Protein AF-A0A5K0Y854-F1 (afdb_monomer_lite)

Secondary structure (DSSP, 8-state):
-HHHHT--TTSTT-BTTB-HHHHHHHHHTT-GGGTS-HHHHHHHH------S--S--TTSHHHHHHHHHHHHHHHHHHHHHH----GGGG--

Radius of gyration: 17.15 Å; chains: 1; bounding box: 43×22×44 Å

Organism: NCBI:txid210225

InterPro domains:
  IPR052451 Serine/threonine kinase-like [PTHR48008] (1-91)

Sequence (92 aa):
LEVFTRRKPTNESFNGDFTLRQWVAEAFLLAISDVIDSHLLKQNNCETVSDHDDEGHLLKKNNSGTVLNELLVMIMETGMSCSTKAPTERMA

Foldseek 3Di:
DCVQQVDDQPPPCADDPRTPLNVCVVCLVPPNVVRGPVVLLCVLVDDPPPPDDDPDPPVPNPVSSVVSVVVVNVVSVVVSVPPDDRPVVVVD

Structure (mmCIF, N/CA/C/O backbone):
data_AF-A0A5K0Y854-F1
#
_entry.id   AF-A0A5K0Y854-F1
#
loop_
_atom_site.group_PDB
_atom_site.id
_atom_site.type_symbol
_atom_site.label_atom_id
_atom_site.label_alt_id
_atom_site.label_comp_id
_atom_site.label_asym_id
_atom_site.label_entity_id
_atom_site.label_seq_id
_atom_site.pdbx_PDB_ins_code
_atom_site.Cartn_x
_atom_site.Cartn_y
_atom_site.Cartn_z
_atom_site.occupancy
_atom_site.B_iso_or_equiv
_atom_site.auth_seq_id
_atom_site.auth_comp_id
_atom_site.auth_asym_id
_atom_site.auth_atom_id
_atom_site.pdbx_PDB_model_num
ATOM 1 N N . LEU A 1 1 ? 0.160 6.264 1.967 1.00 89.38 1 LEU A N 1
ATOM 2 C CA . LEU A 1 1 ? -0.253 4.850 1.787 1.00 89.38 1 LEU A CA 1
ATOM 3 C C . LEU A 1 1 ? -1.239 4.679 0.630 1.00 89.38 1 LEU A C 1
ATOM 5 O O . LEU A 1 1 ? -0.945 3.935 -0.291 1.00 89.38 1 LEU A O 1
ATOM 9 N N . GLU A 1 2 ? -2.365 5.395 0.620 1.00 91.69 2 GLU A N 1
ATOM 10 C CA . GLU A 1 2 ? -3.441 5.246 -0.385 1.00 91.69 2 GLU A CA 1
ATOM 11 C C . GLU A 1 2 ? -2.964 5.412 -1.842 1.00 91.69 2 GLU A C 1
ATOM 13 O O . GLU A 1 2 ? -3.257 4.579 -2.694 1.00 91.69 2 GLU A O 1
ATOM 18 N N . VAL A 1 3 ? -2.156 6.443 -2.115 1.00 91.12 3 VAL A N 1
ATOM 19 C CA . VAL A 1 3 ? -1.580 6.710 -3.448 1.00 91.12 3 VAL A CA 1
ATOM 20 C C . VAL A 1 3 ? -0.655 5.580 -3.908 1.00 91.12 3 VAL A C 1
ATOM 22 O O . VAL A 1 3 ? -0.769 5.107 -5.033 1.00 91.12 3 VAL A O 1
ATOM 25 N N . PHE A 1 4 ? 0.233 5.123 -3.025 1.00 90.12 4 PHE A N 1
ATOM 26 C CA . PHE A 1 4 ? 1.262 4.132 -3.353 1.00 90.12 4 PHE A CA 1
ATOM 27 C C . PHE A 1 4 ? 0.716 2.711 -3.462 1.00 90.12 4 PHE A C 1
ATOM 29 O O . PHE A 1 4 ? 1.310 1.887 -4.142 1.00 90.12 4 PHE A O 1
ATOM 36 N N . THR A 1 5 ? -0.414 2.434 -2.814 1.00 91.25 5 THR A N 1
ATOM 37 C CA . THR A 1 5 ? -1.087 1.128 -2.857 1.00 91.25 5 THR A CA 1
ATOM 38 C C . THR A 1 5 ? -2.241 1.077 -3.858 1.00 91.25 5 THR A C 1
ATOM 40 O O . THR A 1 5 ? -2.800 0.012 -4.106 1.00 91.25 5 THR A O 1
ATOM 43 N N . ARG A 1 6 ? -2.659 2.238 -4.388 1.00 92.12 6 ARG A N 1
ATOM 44 C CA . ARG A 1 6 ? -3.918 2.435 -5.128 1.00 92.12 6 ARG A CA 1
ATOM 45 C C . ARG A 1 6 ? -5.163 1.896 -4.414 1.00 92.12 6 ARG A C 1
ATOM 47 O O . ARG A 1 6 ? -6.174 1.600 -5.052 1.00 92.12 6 ARG A O 1
ATOM 54 N N . ARG A 1 7 ? -5.135 1.803 -3.083 1.00 91.31 7 ARG A N 1
ATOM 55 C CA . ARG A 1 7 ? -6.280 1.356 -2.289 1.00 91.31 7 ARG A CA 1
ATOM 56 C C . ARG A 1 7 ? -6.806 2.468 -1.400 1.00 91.31 7 ARG A C 1
ATOM 58 O O . ARG A 1 7 ? -6.055 3.153 -0.711 1.00 91.31 7 ARG A O 1
ATOM 65 N N . LYS A 1 8 ? -8.130 2.620 -1.395 1.00 89.81 8 LYS A N 1
ATOM 66 C CA . LYS A 1 8 ? -8.822 3.521 -0.469 1.00 89.81 8 LYS A CA 1
ATOM 67 C C . LYS A 1 8 ? -8.899 2.873 0.916 1.00 89.81 8 LYS A C 1
ATOM 69 O O . LYS A 1 8 ? -9.106 1.665 0.983 1.00 89.81 8 LYS A O 1
ATOM 74 N N . PRO A 1 9 ? -8.820 3.632 2.020 1.00 87.12 9 PRO A N 1
ATOM 75 C CA . PRO A 1 9 ? -8.992 3.063 3.357 1.00 87.12 9 PRO A CA 1
ATOM 76 C C . PRO A 1 9 ? -10.408 2.537 3.602 1.00 87.12 9 PRO A C 1
ATOM 78 O O . PRO A 1 9 ? -10.594 1.690 4.460 1.00 87.12 9 PRO A O 1
ATOM 81 N N . THR A 1 10 ? -11.388 3.048 2.853 1.00 86.62 10 THR A N 1
ATOM 82 C CA . THR A 1 10 ? -12.813 2.688 2.921 1.00 86.62 10 THR A CA 1
ATOM 83 C C . THR A 1 10 ? -13.204 1.572 1.954 1.00 86.62 10 THR A C 1
ATOM 85 O O . THR A 1 10 ? -14.388 1.333 1.738 1.00 86.62 10 THR A O 1
ATOM 88 N N . ASN A 1 11 ? -12.228 0.940 1.299 1.00 88.81 11 ASN A N 1
ATOM 89 C CA . ASN A 1 11 ? -12.504 -0.183 0.412 1.00 88.81 11 ASN A CA 1
ATOM 90 C C . ASN A 1 11 ? -13.147 -1.318 1.219 1.00 88.81 11 ASN A C 1
ATOM 92 O O . ASN A 1 11 ? -12.724 -1.551 2.345 1.00 88.81 11 ASN A O 1
ATOM 96 N N . GLU A 1 12 ? -14.112 -2.044 0.653 1.00 87.00 12 GLU A N 1
ATOM 97 C CA . GLU A 1 12 ? -14.872 -3.082 1.383 1.00 87.00 12 GLU A CA 1
ATOM 98 C C . GLU A 1 12 ? -13.974 -4.186 1.965 1.00 87.00 12 GLU A C 1
ATOM 100 O O . GLU A 1 12 ? -14.293 -4.795 2.986 1.00 87.00 12 GLU A O 1
ATOM 105 N N . SER A 1 13 ? -12.809 -4.399 1.342 1.00 87.44 13 SER A N 1
ATOM 106 C CA . SER A 1 13 ? -11.763 -5.297 1.832 1.00 87.44 13 SER A CA 1
ATOM 107 C C . SER A 1 13 ? -11.156 -4.877 3.174 1.00 87.44 13 SER A C 1
ATOM 109 O O . SER A 1 13 ? -10.411 -5.660 3.748 1.00 87.44 13 SER A O 1
ATOM 111 N N . PHE A 1 14 ? -11.409 -3.654 3.642 1.00 88.81 14 PHE A N 1
ATOM 112 C CA . PHE A 1 14 ? -10.940 -3.122 4.915 1.00 88.81 14 PHE A CA 1
ATOM 113 C C . PHE A 1 14 ? -12.139 -2.819 5.813 1.00 88.81 14 PHE A C 1
ATOM 115 O O . PHE A 1 14 ? -12.897 -1.881 5.567 1.00 88.81 14 PHE A O 1
ATOM 122 N N . ASN A 1 15 ? -12.322 -3.622 6.857 1.00 83.06 15 ASN A N 1
ATOM 123 C CA . ASN A 1 15 ? -13.428 -3.486 7.796 1.00 83.06 15 ASN A CA 1
ATOM 124 C C . ASN A 1 15 ? -12.974 -3.799 9.225 1.00 83.06 15 ASN A C 1
ATOM 126 O O . ASN A 1 15 ? -11.998 -4.521 9.430 1.00 83.06 15 ASN A O 1
ATOM 130 N N . GLY A 1 16 ? -13.685 -3.228 10.203 1.00 81.25 16 GLY A N 1
ATOM 131 C CA . GLY A 1 16 ? -13.358 -3.379 11.620 1.00 81.25 16 GLY A CA 1
ATOM 132 C C . GLY A 1 16 ? -11.887 -3.060 11.895 1.00 81.25 16 GLY A C 1
ATOM 133 O O . GLY A 1 16 ? -11.416 -1.965 11.582 1.00 81.25 16 GLY A O 1
ATOM 134 N N . ASP A 1 17 ? -11.173 -4.051 12.424 1.00 81.06 17 ASP A N 1
ATOM 135 C CA . ASP A 1 17 ? -9.755 -3.947 12.774 1.00 81.06 17 ASP A CA 1
ATOM 136 C C . ASP A 1 17 ? -8.813 -4.199 11.585 1.00 81.06 17 ASP A C 1
ATOM 138 O O . ASP A 1 17 ? -7.627 -3.877 11.650 1.00 81.06 17 ASP A O 1
ATOM 142 N N . PHE A 1 18 ? -9.309 -4.745 10.469 1.00 87.56 18 PHE A N 1
ATOM 143 C CA . PHE A 1 18 ? -8.494 -4.972 9.280 1.00 87.56 18 PHE A CA 1
ATOM 144 C C . PHE A 1 18 ? -8.468 -3.717 8.408 1.00 87.56 18 PHE A C 1
ATOM 146 O O . PHE A 1 18 ? -9.330 -3.479 7.562 1.00 87.56 18 PHE A O 1
ATOM 153 N N . THR A 1 19 ? -7.461 -2.879 8.640 1.00 89.06 19 THR A N 1
ATOM 154 C CA . THR A 1 19 ? -7.316 -1.577 7.978 1.00 89.06 19 THR A CA 1
ATOM 155 C C . THR A 1 19 ? -6.253 -1.599 6.878 1.00 89.06 19 THR A C 1
ATOM 157 O O . THR A 1 19 ? -5.349 -2.435 6.881 1.00 89.06 19 THR A O 1
ATOM 160 N N . LEU A 1 20 ? -6.284 -0.607 5.976 1.00 90.44 20 LEU A N 1
ATOM 161 C CA . LEU A 1 20 ? -5.210 -0.379 4.994 1.00 90.44 20 LEU A CA 1
ATOM 162 C C . LEU A 1 20 ? -3.825 -0.316 5.662 1.00 90.44 20 LEU A C 1
ATOM 164 O O . LEU A 1 20 ? -2.850 -0.818 5.113 1.00 90.44 20 LEU A O 1
ATOM 168 N N . ARG A 1 21 ? -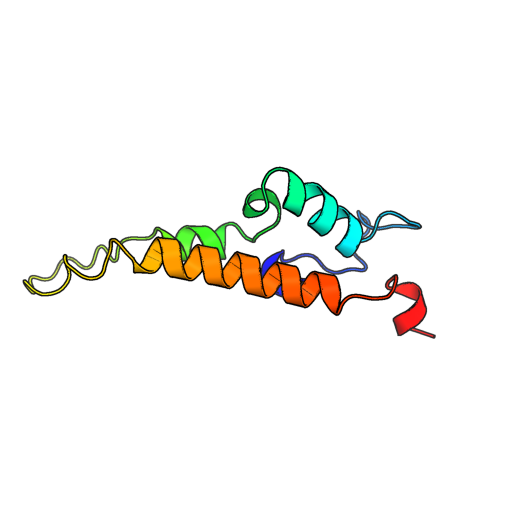3.748 0.285 6.855 1.00 88.94 21 ARG A N 1
ATOM 169 C CA . ARG A 1 21 ? -2.519 0.366 7.648 1.00 88.94 21 ARG A CA 1
ATOM 170 C C . ARG A 1 21 ? -2.054 -1.017 8.105 1.00 88.94 21 ARG A C 1
ATOM 172 O O . ARG A 1 21 ? -0.867 -1.299 8.007 1.00 88.94 21 ARG A O 1
ATOM 179 N N . GLN A 1 22 ? -2.970 -1.861 8.584 1.00 89.25 22 GLN A N 1
ATOM 180 C CA . GLN A 1 22 ? -2.667 -3.233 9.010 1.00 89.25 22 GLN A CA 1
ATOM 181 C C . GLN A 1 22 ? -2.123 -4.060 7.845 1.00 89.25 22 GLN A C 1
ATOM 183 O O . GLN A 1 22 ? -1.055 -4.650 7.949 1.00 89.25 22 GLN A O 1
ATOM 188 N N . TRP A 1 23 ? -2.809 -4.001 6.703 1.00 90.62 23 TRP A N 1
ATOM 189 C CA . TRP A 1 23 ? -2.410 -4.709 5.492 1.00 90.62 23 TRP A CA 1
ATOM 190 C C . TRP A 1 23 ? -1.027 -4.274 4.988 1.00 90.62 23 TRP A C 1
ATOM 192 O O . TRP A 1 23 ? -0.200 -5.116 4.647 1.00 90.62 23 TRP A O 1
ATOM 202 N N . VAL A 1 24 ? -0.736 -2.965 4.994 1.00 90.38 24 VAL A N 1
ATOM 203 C CA . VAL A 1 24 ? 0.611 -2.476 4.661 1.00 90.38 24 VAL A CA 1
ATOM 204 C C . VAL A 1 24 ? 1.638 -2.934 5.698 1.00 90.38 24 VAL A C 1
ATOM 206 O O . VAL A 1 24 ? 2.724 -3.326 5.296 1.00 90.38 24 VAL A O 1
ATOM 209 N N . ALA A 1 25 ? 1.325 -2.928 6.998 1.00 88.81 25 ALA A N 1
ATOM 210 C CA . ALA A 1 25 ? 2.245 -3.384 8.046 1.00 88.81 25 ALA A CA 1
ATOM 211 C C . ALA A 1 25 ? 2.628 -4.863 7.891 1.00 88.81 25 ALA A C 1
ATOM 213 O O . ALA A 1 25 ? 3.802 -5.210 7.996 1.00 88.81 25 ALA A O 1
ATOM 214 N N . GLU A 1 26 ? 1.642 -5.722 7.624 1.00 88.00 26 GLU A N 1
ATOM 215 C CA . GLU A 1 26 ? 1.849 -7.157 7.408 1.00 88.00 26 GLU A CA 1
ATOM 216 C C . GLU A 1 26 ? 2.729 -7.406 6.181 1.00 88.00 26 GLU A C 1
ATOM 218 O O . GLU A 1 26 ? 3.680 -8.186 6.239 1.00 88.00 26 GLU A O 1
ATOM 223 N N . ALA A 1 27 ? 2.474 -6.684 5.087 1.00 85.69 27 ALA A N 1
ATOM 224 C CA . ALA A 1 27 ? 3.294 -6.775 3.889 1.00 85.69 27 ALA A CA 1
ATOM 225 C C . ALA A 1 27 ? 4.685 -6.161 4.062 1.00 85.69 27 ALA A C 1
ATOM 227 O O . ALA A 1 27 ? 5.640 -6.648 3.467 1.00 85.69 27 ALA A O 1
ATOM 228 N N . PHE A 1 28 ? 4.830 -5.123 4.886 1.00 78.06 28 PHE A N 1
ATOM 229 C CA . PHE A 1 28 ? 6.116 -4.476 5.142 1.00 78.06 28 PHE A CA 1
ATOM 230 C C . PHE A 1 28 ? 7.142 -5.452 5.733 1.00 78.06 28 PHE A C 1
ATOM 232 O O . PHE A 1 28 ? 8.324 -5.365 5.418 1.00 78.06 28 PHE A O 1
ATOM 239 N N . LEU A 1 29 ? 6.688 -6.420 6.534 1.00 66.00 29 LEU A N 1
ATOM 240 C CA . LEU A 1 29 ? 7.540 -7.442 7.148 1.00 66.00 29 LEU A CA 1
ATOM 241 C C . LEU A 1 29 ? 7.883 -8.615 6.214 1.00 66.00 29 LEU A C 1
ATOM 243 O O . LEU A 1 29 ? 8.793 -9.381 6.525 1.00 66.00 29 LEU A O 1
ATOM 247 N N . LEU A 1 30 ? 7.159 -8.778 5.102 1.00 72.75 30 LEU A N 1
ATOM 248 C CA . LEU A 1 30 ? 7.244 -9.961 4.237 1.00 72.75 30 LEU A CA 1
ATOM 249 C C . LEU A 1 30 ? 7.683 -9.612 2.810 1.00 72.75 30 LEU A C 1
ATOM 251 O O . LEU A 1 30 ? 8.667 -10.156 2.316 1.00 72.75 30 LEU A O 1
ATOM 255 N N . ALA A 1 31 ? 6.960 -8.707 2.153 1.00 81.31 31 ALA A N 1
ATOM 256 C CA . ALA A 1 31 ? 7.190 -8.278 0.779 1.00 81.31 31 ALA A CA 1
ATOM 257 C 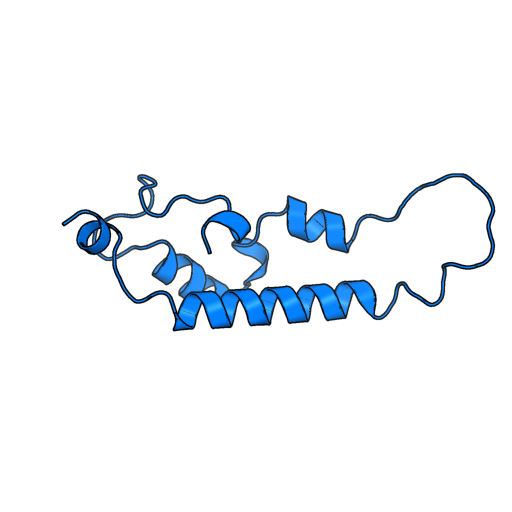C . ALA A 1 31 ? 6.448 -6.955 0.505 1.00 81.31 31 ALA A C 1
ATOM 259 O O . ALA A 1 31 ? 5.331 -6.933 -0.011 1.00 81.31 31 ALA A O 1
ATOM 260 N N . ILE A 1 32 ? 7.070 -5.815 0.832 1.00 81.81 32 ILE A N 1
ATOM 261 C CA . ILE A 1 32 ? 6.464 -4.483 0.623 1.00 81.81 32 ILE A CA 1
ATOM 262 C C . ILE A 1 32 ? 6.126 -4.207 -0.855 1.00 81.81 32 ILE A C 1
ATOM 264 O O . ILE A 1 32 ? 5.226 -3.423 -1.157 1.00 81.81 32 ILE A O 1
ATOM 268 N N . SER A 1 33 ? 6.801 -4.893 -1.782 1.00 82.88 33 SER A N 1
ATOM 269 C CA . SER A 1 33 ? 6.490 -4.885 -3.215 1.00 82.88 33 SER A CA 1
ATOM 270 C C . SER A 1 33 ? 5.059 -5.313 -3.529 1.00 82.88 33 SER A C 1
ATOM 272 O O . SER A 1 33 ? 4.492 -4.831 -4.503 1.00 82.88 33 SER A O 1
ATOM 274 N N . ASP A 1 34 ? 4.460 -6.176 -2.709 1.00 85.38 34 ASP A N 1
ATOM 275 C CA . ASP A 1 34 ? 3.163 -6.797 -2.998 1.00 85.38 34 ASP A CA 1
ATOM 276 C C . ASP A 1 34 ? 1.993 -5.842 -2.754 1.00 85.38 34 ASP A C 1
ATOM 278 O O . ASP A 1 34 ? 0.888 -6.036 -3.267 1.00 85.38 34 ASP A O 1
ATOM 282 N N . VAL A 1 35 ? 2.236 -4.786 -1.976 1.00 87.88 35 VAL A N 1
ATOM 283 C CA . VAL A 1 35 ? 1.240 -3.753 -1.676 1.00 87.88 35 VAL A CA 1
ATOM 284 C C . VAL A 1 35 ? 1.494 -2.456 -2.427 1.00 87.88 35 VAL A C 1
ATOM 286 O O . VAL A 1 35 ? 0.582 -1.637 -2.520 1.00 87.88 35 VAL A O 1
ATOM 289 N N . ILE A 1 36 ? 2.695 -2.260 -2.979 1.00 89.19 36 ILE A N 1
ATOM 290 C CA . ILE A 1 36 ? 2.994 -1.134 -3.865 1.00 89.19 36 ILE A CA 1
ATOM 291 C C . ILE A 1 36 ? 2.351 -1.394 -5.228 1.00 89.19 36 ILE A C 1
ATOM 293 O O . ILE A 1 36 ? 2.414 -2.489 -5.781 1.00 89.19 36 ILE A O 1
ATOM 297 N N . ASP A 1 37 ? 1.747 -0.359 -5.805 1.00 88.75 37 ASP A N 1
ATOM 298 C CA . ASP A 1 37 ? 1.230 -0.414 -7.163 1.00 88.75 37 ASP A CA 1
ATOM 299 C C . ASP A 1 37 ? 2.326 -0.858 -8.144 1.00 88.75 37 ASP A C 1
ATOM 301 O O . ASP A 1 37 ? 3.345 -0.188 -8.334 1.00 88.75 37 ASP A O 1
ATOM 305 N N . SER A 1 38 ? 2.077 -1.978 -8.823 1.00 84.94 38 SER A N 1
ATOM 306 C CA . SER A 1 38 ? 2.972 -2.540 -9.833 1.00 84.94 38 SER A CA 1
ATOM 307 C C . SER A 1 38 ? 3.355 -1.552 -10.940 1.00 84.94 38 SER A C 1
ATOM 309 O O . SER A 1 38 ? 4.402 -1.727 -11.550 1.00 84.94 38 SER A O 1
ATOM 311 N N . HIS A 1 39 ? 2.556 -0.514 -11.217 1.00 83.62 39 HIS A N 1
ATOM 312 C CA . HIS A 1 39 ? 2.925 0.530 -12.174 1.00 83.62 39 HIS A CA 1
ATOM 313 C C . HIS A 1 39 ? 4.083 1.403 -11.665 1.00 83.62 39 HIS A C 1
ATOM 315 O O . HIS A 1 39 ? 4.944 1.790 -12.453 1.00 83.62 39 HIS A O 1
ATOM 321 N N . LEU A 1 40 ? 4.139 1.672 -10.356 1.00 81.12 40 LEU A N 1
ATOM 322 C CA . LEU A 1 40 ? 5.248 2.395 -9.723 1.00 81.12 40 LEU A CA 1
ATOM 323 C C . LEU A 1 40 ? 6.524 1.546 -9.722 1.00 81.12 40 LEU A C 1
ATOM 325 O O . LEU A 1 40 ? 7.607 2.063 -9.979 1.00 81.12 40 LEU A O 1
ATOM 329 N N . LEU A 1 41 ? 6.386 0.231 -9.514 1.00 77.56 41 LEU A N 1
ATOM 330 C CA . LEU A 1 41 ? 7.503 -0.710 -9.623 1.00 77.56 41 LEU A CA 1
ATOM 331 C C . LEU A 1 41 ? 7.968 -0.862 -11.076 1.00 77.56 41 LEU A C 1
ATOM 333 O O . LEU A 1 41 ? 9.149 -0.761 -11.359 1.00 77.56 41 LEU A O 1
ATOM 337 N N . LYS A 1 42 ? 7.063 -1.022 -12.044 1.00 71.38 42 LYS A N 1
ATOM 338 C CA . LYS A 1 42 ? 7.438 -1.139 -13.463 1.00 71.38 42 LYS A CA 1
ATOM 339 C C . LYS A 1 42 ? 8.130 0.114 -13.987 1.00 71.38 42 LYS A C 1
ATOM 341 O O . LYS A 1 42 ? 9.052 -0.022 -14.775 1.00 71.38 42 LYS A O 1
ATOM 346 N N . GLN A 1 43 ? 7.750 1.310 -13.538 1.00 64.88 43 GLN A N 1
ATOM 347 C CA . GLN A 1 43 ? 8.476 2.538 -13.881 1.00 64.88 43 GLN A CA 1
ATOM 348 C C . GLN A 1 43 ? 9.899 2.585 -13.304 1.00 64.88 43 GLN A C 1
ATOM 350 O O . GLN A 1 43 ? 10.741 3.265 -13.882 1.00 64.88 43 GLN A O 1
ATOM 355 N N . ASN A 1 44 ? 10.199 1.847 -12.226 1.00 61.16 44 ASN A N 1
ATOM 356 C CA . ASN A 1 44 ? 11.571 1.723 -11.722 1.00 61.16 44 ASN A CA 1
ATOM 357 C C . ASN A 1 44 ? 12.451 0.832 -12.623 1.00 61.16 44 ASN A C 1
ATOM 359 O O . ASN A 1 44 ? 13.663 1.030 -12.668 1.00 61.16 44 ASN A O 1
ATOM 363 N N . ASN A 1 45 ? 11.833 -0.117 -13.340 1.00 57.84 45 ASN A N 1
ATOM 364 C CA . ASN A 1 45 ? 12.523 -1.165 -14.096 1.00 57.84 45 ASN A CA 1
ATOM 365 C C . ASN A 1 45 ? 12.399 -0.990 -15.618 1.00 57.84 45 ASN A C 1
ATOM 367 O O . ASN A 1 45 ? 13.063 -1.697 -16.373 1.00 57.84 45 ASN A O 1
ATOM 371 N N . CYS A 1 46 ? 11.516 -0.099 -16.080 1.00 53.69 46 CYS A N 1
ATOM 372 C CA . CYS A 1 46 ? 11.264 0.128 -17.496 1.00 53.69 46 CYS A CA 1
ATOM 373 C C . CYS A 1 46 ? 12.407 0.936 -18.101 1.00 53.69 46 CYS A C 1
ATOM 375 O O . CYS A 1 46 ? 12.579 2.132 -17.865 1.00 53.69 46 CYS A O 1
ATOM 377 N N . GLU A 1 47 ? 13.178 0.224 -18.902 1.00 53.81 47 GLU A N 1
ATOM 378 C CA . GLU A 1 47 ? 14.116 0.747 -19.867 1.00 53.81 47 GLU A CA 1
ATOM 379 C C . GLU A 1 47 ? 13.377 1.694 -20.811 1.00 53.81 47 GLU A C 1
ATOM 381 O O . GLU A 1 47 ? 12.375 1.329 -21.426 1.00 53.81 47 GLU A O 1
ATOM 386 N N . THR A 1 48 ? 13.879 2.913 -20.963 1.00 46.47 48 THR A N 1
ATOM 387 C CA . THR A 1 48 ? 13.590 3.683 -22.164 1.00 46.47 48 THR A CA 1
ATOM 388 C C . THR A 1 48 ? 14.174 2.898 -23.335 1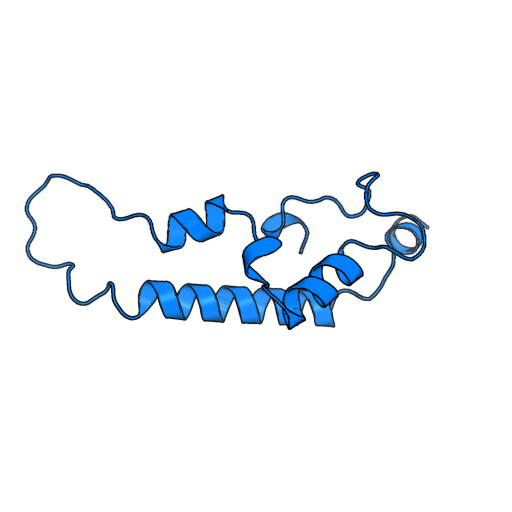.00 46.47 48 THR A C 1
ATOM 390 O O . THR A 1 48 ? 15.359 3.022 -23.639 1.00 46.47 48 THR A O 1
ATOM 393 N N . VAL A 1 49 ? 13.357 2.062 -23.977 1.00 48.72 49 VAL A N 1
ATOM 394 C CA . VAL A 1 49 ? 13.566 1.682 -25.375 1.00 48.72 49 VAL A CA 1
ATOM 395 C C . VAL A 1 49 ? 13.262 2.940 -26.179 1.00 48.72 49 VAL A C 1
ATOM 397 O O . VAL A 1 49 ? 12.166 3.145 -26.690 1.00 48.72 49 VAL A O 1
ATOM 400 N N . SER A 1 50 ? 14.205 3.871 -26.150 1.00 46.72 50 SER A N 1
ATOM 401 C CA . SER A 1 50 ? 14.311 4.911 -27.152 1.00 46.72 50 SER A CA 1
ATOM 402 C C . SER A 1 50 ? 15.407 4.440 -28.084 1.00 46.72 50 SER A C 1
ATOM 404 O O . SER A 1 50 ? 16.590 4.548 -27.762 1.00 46.72 50 SER A O 1
ATOM 406 N N . ASP A 1 51 ? 14.979 3.869 -29.205 1.00 45.84 51 ASP A N 1
ATOM 407 C CA . ASP A 1 51 ? 15.783 3.705 -30.406 1.00 45.84 51 ASP A CA 1
ATOM 408 C C . ASP A 1 51 ? 16.216 5.101 -30.871 1.00 45.84 51 ASP A C 1
ATOM 410 O O . ASP A 1 51 ? 15.536 5.716 -31.679 1.00 45.84 51 ASP A O 1
ATOM 414 N N . HIS A 1 52 ? 17.271 5.661 -30.286 1.00 57.44 52 HIS A N 1
ATOM 415 C CA . HIS A 1 52 ? 18.071 6.713 -30.900 1.00 57.44 52 HIS A CA 1
ATOM 416 C C . HIS A 1 52 ? 19.414 6.801 -30.180 1.00 57.44 52 HIS A C 1
ATOM 418 O O . HIS A 1 52 ? 19.487 6.910 -28.956 1.00 57.44 52 HIS A O 1
ATOM 424 N N . ASP A 1 53 ? 20.460 6.696 -30.990 1.00 50.44 53 ASP A N 1
ATOM 425 C CA . ASP A 1 53 ? 21.866 6.712 -30.624 1.00 50.44 53 ASP A CA 1
ATOM 426 C C . ASP A 1 53 ? 22.221 7.964 -29.810 1.00 50.44 53 ASP A C 1
ATOM 428 O O . ASP A 1 53 ? 22.254 9.064 -30.350 1.00 50.44 53 ASP A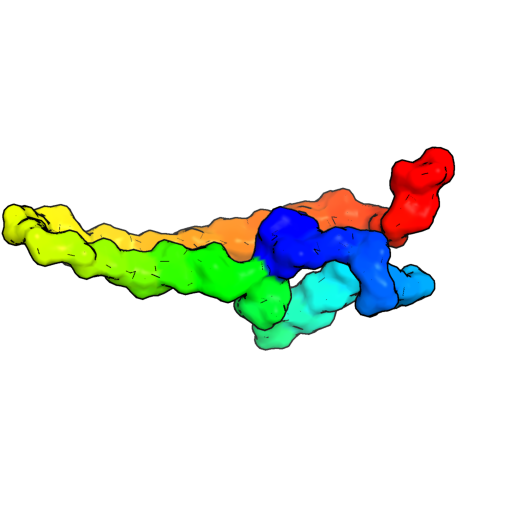 O 1
ATOM 432 N N . ASP A 1 54 ? 22.517 7.801 -28.520 1.00 50.47 54 ASP A N 1
ATOM 433 C CA . ASP A 1 54 ? 23.387 8.733 -27.802 1.00 50.47 54 ASP A CA 1
ATOM 434 C C . ASP A 1 54 ? 24.117 8.004 -26.664 1.00 50.47 54 ASP A C 1
ATOM 436 O O . ASP A 1 54 ? 23.560 7.570 -25.646 1.00 50.47 54 ASP A O 1
ATOM 440 N N . GLU A 1 55 ? 25.413 7.829 -26.894 1.00 59.50 55 GLU A N 1
ATOM 441 C CA . GLU A 1 55 ? 26.405 7.124 -26.090 1.00 59.50 55 GLU A CA 1
ATOM 442 C C . GLU A 1 55 ? 26.711 7.904 -24.797 1.00 59.50 55 GLU A C 1
ATOM 444 O O . GLU A 1 55 ? 27.762 8.515 -24.635 1.00 59.50 55 GLU A O 1
ATOM 449 N N . GLY A 1 56 ? 25.753 7.943 -23.864 1.00 48.94 56 GLY A N 1
ATOM 450 C CA . GLY A 1 56 ? 25.903 8.749 -22.646 1.00 48.94 56 GLY A CA 1
ATOM 451 C C . GLY A 1 56 ? 25.082 8.331 -21.427 1.00 48.94 56 GLY A C 1
ATOM 452 O O . GLY A 1 56 ? 25.077 9.057 -20.434 1.00 48.94 56 GLY A O 1
ATOM 453 N N . HIS A 1 57 ? 24.382 7.189 -21.451 1.00 52.31 57 HIS A N 1
ATOM 454 C CA . HIS A 1 57 ? 23.387 6.876 -20.409 1.00 52.31 57 HIS A CA 1
ATOM 455 C C . HIS A 1 57 ? 23.537 5.511 -19.712 1.00 52.31 57 HIS A C 1
ATOM 457 O O . HIS A 1 57 ? 22.658 5.102 -18.957 1.00 52.31 57 HIS A O 1
ATOM 463 N N . LEU A 1 58 ? 24.659 4.803 -19.890 1.00 53.28 58 LEU A N 1
ATOM 464 C CA . LEU A 1 58 ? 24.851 3.477 -19.274 1.00 53.28 58 LEU A CA 1
ATOM 465 C C . LEU A 1 58 ? 25.401 3.507 -17.838 1.00 53.28 58 LEU A C 1
ATOM 467 O O . LEU A 1 58 ? 25.261 2.526 -17.115 1.00 53.28 58 LEU A O 1
ATOM 471 N N . LEU A 1 59 ? 25.952 4.631 -17.369 1.00 47.94 59 LEU A N 1
ATOM 472 C CA . LEU A 1 59 ? 26.523 4.734 -16.014 1.00 47.94 59 LEU A CA 1
ATOM 473 C C . LEU A 1 59 ? 25.517 5.184 -14.936 1.00 47.94 59 LEU A C 1
ATOM 475 O O . LEU A 1 59 ? 25.868 5.257 -13.761 1.00 47.94 59 LEU A O 1
ATOM 479 N N . LYS A 1 60 ? 24.259 5.472 -15.300 1.00 51.94 60 LYS A N 1
ATOM 480 C CA . LYS A 1 60 ? 23.231 5.986 -14.370 1.00 51.94 60 LYS A CA 1
ATOM 481 C C . LYS A 1 60 ? 22.213 4.930 -13.913 1.00 51.94 60 LYS A C 1
ATOM 483 O O . LYS A 1 60 ? 21.348 5.224 -13.090 1.00 51.94 60 LYS A O 1
ATOM 488 N N . LYS A 1 61 ? 22.306 3.704 -14.440 1.00 54.38 61 LYS A N 1
ATOM 489 C CA . LYS A 1 61 ? 21.272 2.663 -14.298 1.00 54.38 61 LYS A CA 1
ATOM 490 C C . LYS A 1 61 ? 21.400 1.832 -13.014 1.00 54.38 61 LYS A C 1
ATOM 492 O O . LYS A 1 61 ? 20.404 1.323 -12.516 1.00 54.38 61 LYS A O 1
ATOM 497 N N . ASN A 1 62 ? 22.590 1.758 -12.423 1.00 51.66 62 ASN A N 1
ATOM 498 C CA . ASN A 1 62 ? 22.868 0.764 -11.379 1.00 51.66 62 ASN A CA 1
ATOM 499 C C . ASN A 1 62 ? 22.436 1.243 -9.985 1.00 51.66 62 ASN A C 1
ATOM 501 O O . ASN A 1 62 ? 22.101 0.429 -9.132 1.00 51.66 62 ASN A O 1
ATOM 505 N N . ASN A 1 63 ? 22.391 2.564 -9.782 1.00 55.72 63 ASN A N 1
ATOM 506 C CA . ASN A 1 63 ? 21.994 3.160 -8.507 1.00 55.72 63 ASN A CA 1
ATOM 507 C C . ASN A 1 63 ? 20.569 3.723 -8.539 1.00 55.72 63 ASN A C 1
ATOM 509 O O . ASN A 1 63 ? 19.975 3.918 -7.490 1.00 55.72 63 ASN A O 1
ATOM 513 N N . SER A 1 64 ? 19.990 4.008 -9.712 1.00 65.50 64 SER A N 1
ATOM 514 C CA . SER A 1 64 ? 18.684 4.680 -9.758 1.00 65.50 64 SER A CA 1
ATOM 515 C C . SER A 1 64 ? 17.537 3.767 -9.314 1.00 65.50 64 SER A C 1
ATOM 517 O O . SER A 1 64 ? 16.648 4.221 -8.599 1.00 65.50 64 SER A O 1
ATOM 519 N N . GLY A 1 65 ? 17.549 2.490 -9.711 1.00 69.69 65 GLY A N 1
ATOM 520 C CA . GLY A 1 65 ? 16.510 1.534 -9.311 1.00 69.69 65 GLY A CA 1
ATOM 521 C C . GLY A 1 65 ? 16.565 1.199 -7.818 1.00 69.69 65 GLY A C 1
ATOM 522 O O . GLY A 1 65 ? 15.534 1.152 -7.151 1.00 69.69 65 GLY A O 1
ATOM 523 N N . THR A 1 66 ? 17.772 1.037 -7.271 1.00 72.06 66 THR A N 1
ATOM 524 C CA . THR A 1 66 ? 17.992 0.772 -5.842 1.00 72.06 66 THR A CA 1
ATOM 525 C C . THR A 1 66 ? 17.643 1.985 -4.983 1.00 72.06 66 THR A C 1
ATOM 527 O O . THR A 1 66 ? 16.869 1.841 -4.043 1.00 72.06 66 THR A O 1
ATOM 530 N N . VAL A 1 67 ? 18.084 3.189 -5.365 1.00 80.44 67 VAL A N 1
ATOM 531 C CA . VAL A 1 67 ? 17.745 4.441 -4.663 1.00 80.44 67 VAL A CA 1
ATOM 532 C C . VAL A 1 67 ? 16.238 4.705 -4.674 1.00 80.44 67 VAL A C 1
ATOM 534 O O . VAL A 1 67 ? 15.679 5.111 -3.659 1.00 80.44 67 VAL A O 1
ATOM 537 N N . LEU A 1 68 ? 15.541 4.452 -5.788 1.00 79.50 68 LEU A N 1
ATOM 538 C CA . LEU A 1 68 ? 14.081 4.594 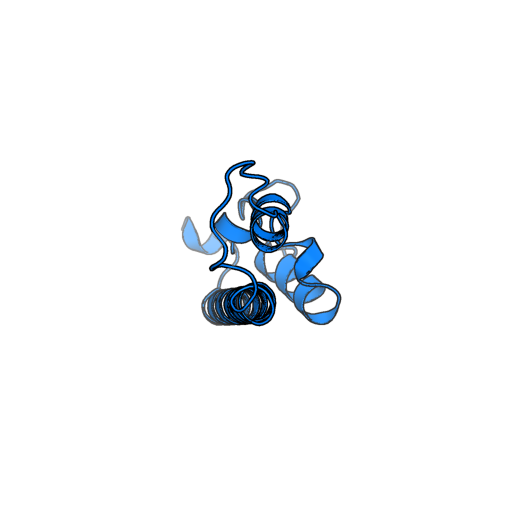-5.832 1.00 79.50 68 LEU A CA 1
ATOM 539 C C . LEU A 1 68 ? 13.372 3.585 -4.921 1.00 79.50 68 LEU A C 1
ATOM 541 O O . LEU A 1 68 ? 12.402 3.955 -4.264 1.00 79.50 68 LEU A O 1
ATOM 545 N N . ASN A 1 69 ? 13.852 2.342 -4.838 1.00 79.62 69 ASN A N 1
ATOM 546 C CA . ASN A 1 69 ? 13.300 1.356 -3.906 1.00 79.62 69 ASN A CA 1
ATOM 547 C C . ASN A 1 69 ? 13.532 1.762 -2.445 1.00 79.62 69 ASN A C 1
ATOM 549 O O . ASN A 1 69 ? 12.597 1.705 -1.650 1.00 79.62 69 ASN A O 1
ATOM 553 N N . GLU A 1 70 ? 14.730 2.237 -2.100 1.00 83.31 70 GLU A N 1
ATOM 554 C CA . GLU A 1 70 ? 15.033 2.769 -0.764 1.00 83.31 70 GLU A CA 1
ATOM 555 C C . GLU A 1 70 ? 14.131 3.963 -0.412 1.00 83.31 70 GLU A C 1
ATOM 557 O O . GLU A 1 70 ? 13.580 4.031 0.687 1.00 83.31 70 GLU A O 1
ATOM 562 N N . LEU A 1 71 ? 13.895 4.870 -1.366 1.00 86.00 71 LEU A N 1
ATOM 563 C CA . LEU A 1 71 ? 12.951 5.979 -1.212 1.00 86.00 71 LEU A CA 1
ATOM 564 C C . LEU A 1 71 ? 11.515 5.494 -0.990 1.00 86.00 71 LEU A C 1
ATOM 566 O O . LEU A 1 71 ? 10.826 6.022 -0.119 1.00 86.00 71 LEU A O 1
ATOM 570 N N . LEU A 1 72 ? 11.056 4.487 -1.736 1.00 85.94 72 LEU A N 1
ATOM 571 C CA . LEU A 1 72 ? 9.721 3.912 -1.554 1.00 85.94 72 LEU A CA 1
ATOM 572 C C . LEU A 1 72 ? 9.560 3.283 -0.167 1.00 85.94 72 LEU A C 1
ATOM 574 O O . LEU A 1 72 ? 8.527 3.494 0.471 1.00 85.94 72 LEU A O 1
ATOM 578 N N . VAL A 1 73 ? 10.580 2.569 0.320 1.00 85.38 73 VAL A N 1
ATOM 579 C CA . VAL A 1 73 ? 10.597 2.007 1.679 1.00 85.38 73 VAL A CA 1
ATOM 580 C C . VAL A 1 73 ? 10.501 3.126 2.717 1.00 85.38 73 VAL A C 1
ATOM 582 O O . VAL A 1 73 ? 9.576 3.107 3.527 1.00 85.38 73 VAL A O 1
ATOM 585 N N . MET A 1 74 ? 11.348 4.158 2.630 1.00 89.25 74 MET A N 1
ATOM 586 C CA . MET A 1 74 ? 11.309 5.303 3.553 1.00 89.25 74 MET A CA 1
ATOM 587 C C . MET A 1 74 ? 9.955 6.028 3.551 1.00 89.25 74 MET A C 1
ATOM 589 O O . MET A 1 74 ? 9.438 6.413 4.604 1.00 89.25 74 MET A O 1
ATOM 593 N N . ILE A 1 75 ? 9.345 6.218 2.377 1.00 90.06 75 ILE A N 1
ATOM 594 C CA . ILE A 1 75 ? 8.024 6.849 2.256 1.00 90.06 75 ILE A CA 1
ATOM 595 C C . ILE A 1 75 ? 6.950 5.982 2.923 1.00 90.06 75 ILE A C 1
ATOM 597 O O . ILE A 1 75 ? 6.067 6.513 3.605 1.00 90.06 75 ILE A O 1
ATOM 601 N N . MET A 1 76 ? 7.011 4.659 2.744 1.00 89.25 76 MET A N 1
ATOM 602 C CA . MET A 1 76 ? 6.081 3.732 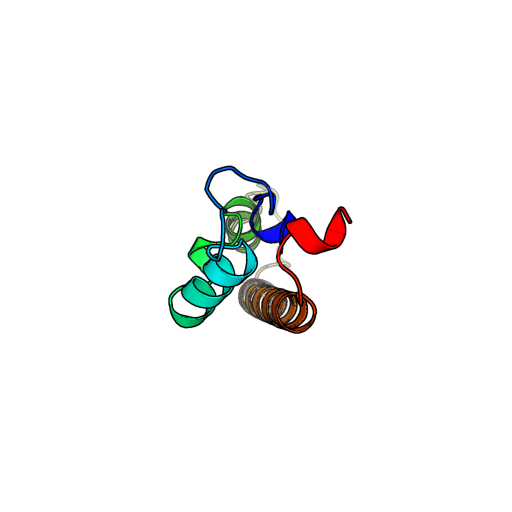3.387 1.00 89.25 76 MET A CA 1
ATOM 603 C C . MET A 1 76 ? 6.245 3.732 4.907 1.00 89.25 76 MET A C 1
ATOM 605 O O . MET A 1 76 ? 5.242 3.878 5.602 1.00 89.25 76 MET A O 1
ATOM 609 N N . GLU A 1 77 ? 7.470 3.664 5.429 1.00 89.06 77 GLU A N 1
ATOM 610 C CA . GLU A 1 77 ? 7.760 3.744 6.871 1.00 89.06 77 GLU A CA 1
ATOM 611 C C . GLU A 1 77 ? 7.261 5.052 7.489 1.00 89.06 77 GLU A C 1
ATOM 613 O O . GLU A 1 77 ? 6.594 5.052 8.529 1.00 89.06 77 GLU A O 1
ATOM 618 N N . THR A 1 78 ? 7.525 6.174 6.817 1.00 90.06 78 THR A N 1
ATOM 619 C CA . THR A 1 78 ? 7.046 7.495 7.242 1.00 90.06 78 THR A CA 1
ATOM 620 C C . THR A 1 78 ? 5.518 7.523 7.251 1.00 90.06 78 THR A C 1
ATOM 622 O O . THR A 1 78 ? 4.893 7.917 8.236 1.00 90.06 78 THR A O 1
ATOM 625 N N . GLY A 1 79 ? 4.892 7.030 6.179 1.00 88.75 79 GLY A N 1
ATOM 626 C CA . GLY A 1 79 ? 3.440 6.931 6.072 1.00 88.75 79 GLY A CA 1
ATOM 627 C C . GLY A 1 79 ? 2.817 6.034 7.144 1.00 88.75 79 GLY A C 1
ATOM 628 O O . GLY A 1 79 ? 1.750 6.360 7.659 1.00 88.75 79 GLY A O 1
ATOM 629 N N . MET A 1 80 ? 3.483 4.939 7.507 1.00 87.38 80 MET A N 1
ATOM 630 C CA . MET A 1 80 ? 3.075 4.010 8.562 1.00 87.38 80 MET A CA 1
ATOM 631 C C . MET A 1 80 ? 3.182 4.626 9.958 1.00 87.38 80 MET A C 1
ATOM 633 O O . MET A 1 80 ? 2.278 4.447 10.779 1.00 87.38 80 MET A O 1
ATOM 637 N N . SER A 1 81 ? 4.253 5.380 10.206 1.00 86.88 81 SER A N 1
ATOM 638 C CA . SER A 1 81 ? 4.502 6.067 11.478 1.00 86.88 81 SER A CA 1
ATOM 639 C C . SER A 1 81 ? 3.510 7.207 11.716 1.00 86.88 81 SER A C 1
ATOM 641 O O . SER A 1 81 ? 3.046 7.407 12.835 1.00 86.88 81 SER A O 1
ATOM 643 N N . CYS A 1 82 ? 3.136 7.930 10.656 1.00 85.88 82 CYS A N 1
ATOM 644 C CA . CYS A 1 82 ? 2.175 9.033 10.730 1.00 85.88 82 CYS A CA 1
ATOM 645 C C . CYS A 1 82 ? 0.707 8.588 10.602 1.00 85.88 82 CYS A C 1
ATOM 647 O O . CYS A 1 82 ? -0.201 9.374 10.874 1.00 85.88 82 CYS A O 1
ATOM 649 N N . SER A 1 83 ? 0.441 7.349 10.178 1.00 83.25 83 SER A N 1
ATOM 650 C CA . SER A 1 83 ? -0.916 6.803 10.099 1.00 83.25 83 SER A CA 1
ATOM 651 C C . SER A 1 83 ? -1.344 6.311 11.481 1.00 83.25 83 SER A C 1
ATOM 653 O O . SER A 1 83 ? -0.866 5.281 11.946 1.00 83.25 83 SER A O 1
ATOM 655 N N . THR A 1 84 ? -2.226 7.045 12.161 1.00 69.38 84 THR A N 1
ATOM 656 C CA . THR A 1 84 ? -2.593 6.761 13.562 1.00 69.38 84 THR A CA 1
ATOM 657 C C . THR A 1 84 ? -4.045 6.346 13.788 1.00 69.38 84 THR A C 1
ATOM 659 O O . THR A 1 84 ? -4.405 6.137 14.940 1.00 69.38 84 THR A O 1
ATOM 662 N N . LYS A 1 85 ? -4.900 6.201 12.760 1.00 60.62 85 LYS A N 1
ATOM 663 C CA . LYS A 1 85 ? -6.350 6.012 12.985 1.00 60.62 85 LYS A CA 1
ATOM 664 C C . LYS A 1 85 ? -7.060 5.140 11.951 1.00 60.62 85 LYS A C 1
ATOM 666 O O . LYS A 1 85 ? -6.805 5.262 10.748 1.00 60.62 85 LYS A O 1
ATOM 671 N N . ALA A 1 86 ? -7.997 4.315 12.428 1.00 59.62 86 ALA A N 1
ATOM 672 C CA . ALA A 1 86 ? -8.988 3.647 11.590 1.00 59.62 86 ALA A CA 1
ATOM 673 C C . ALA A 1 86 ? -9.840 4.702 10.847 1.00 59.62 86 ALA A C 1
ATOM 675 O O . ALA A 1 86 ? -10.072 5.787 11.390 1.00 59.62 86 ALA A O 1
ATOM 676 N N . PRO A 1 87 ? -10.309 4.430 9.613 1.00 59.94 87 PRO A N 1
ATOM 677 C CA . PRO A 1 87 ? -11.012 5.415 8.779 1.00 59.94 87 PRO A CA 1
ATOM 678 C C . PRO A 1 87 ? -12.202 6.087 9.478 1.00 59.94 87 PRO A C 1
ATOM 680 O O . PRO A 1 87 ? -12.465 7.266 9.252 1.00 59.94 87 PRO A O 1
ATOM 683 N N . THR A 1 88 ? -12.869 5.349 10.365 1.00 56.94 88 THR A N 1
ATOM 684 C CA . THR A 1 88 ? -14.061 5.762 11.110 1.00 56.94 88 THR A CA 1
ATOM 685 C C . THR A 1 88 ? -13.823 6.975 12.013 1.00 56.94 88 THR A C 1
ATOM 687 O O . THR A 1 88 ? -14.715 7.800 12.159 1.00 56.94 88 THR A O 1
ATOM 690 N N . GLU A 1 89 ? -12.616 7.154 12.558 1.00 56.03 89 GLU A N 1
ATOM 691 C CA . GLU A 1 89 ? -12.291 8.312 13.409 1.00 56.03 89 GLU A CA 1
ATOM 692 C C . GLU A 1 89 ? -11.992 9.595 12.616 1.00 56.03 89 GLU A C 1
ATOM 694 O O . GLU A 1 89 ? -11.885 10.666 13.208 1.00 56.03 89 GLU A O 1
ATOM 699 N N . ARG A 1 90 ? -11.814 9.513 11.288 1.00 60.59 90 ARG A N 1
ATOM 700 C CA . ARG A 1 90 ? -11.585 10.689 10.424 1.00 60.59 90 ARG A CA 1
ATOM 701 C C . ARG A 1 90 ? -12.879 11.307 9.886 1.00 60.59 90 ARG A C 1
ATOM 703 O O . ARG A 1 90 ? -12.819 12.382 9.299 1.00 60.59 90 ARG A O 1
ATOM 710 N N . MET A 1 91 ? -14.010 10.618 10.039 1.00 58.44 91 MET A N 1
ATOM 711 C CA . MET A 1 91 ? -15.332 11.061 9.572 1.00 58.44 91 MET A CA 1
ATOM 712 C C . MET A 1 91 ? -16.268 11.482 10.719 1.00 58.44 91 MET A C 1
ATOM 714 O O . MET A 1 91 ? -17.442 11.737 10.458 1.00 58.44 91 MET A O 1
ATOM 718 N N . ALA A 1 92 ? -15.763 11.520 11.957 1.00 50.06 92 ALA A N 1
ATOM 719 C CA . ALA A 1 92 ? -16.483 11.985 13.142 1.00 50.06 92 ALA A CA 1
ATOM 720 C C . ALA A 1 92 ? -16.260 13.483 13.387 1.00 50.06 92 ALA A C 1
ATOM 722 O O . ALA A 1 92 ? -15.128 13.956 13.132 1.00 50.06 92 ALA A O 1
#

pLDDT: mean 75.12, std 15.36, range [45.84, 92.12]